Protein AF-A0A6L8NGF4-F1 (afdb_monomer_lite)

Sequence (65 aa):
MSDASDATGVRDGLTDVAGLRVGHAEVPGPGALSGTTVVLAPEGGAVAAVDVRGGGPGTRETDAL

Foldseek 3Di:
DDDPVVPAAPVSDPPSPDQKDKDWAFDDDPPGDDTDIDIDHHPVGDDDADDDDDPDDDDPPNVVD

pLDDT: mean 92.81, std 12.26, range [49.41, 98.69]

Structure (mmCIF, N/CA/C/O backbone):
data_AF-A0A6L8NGF4-F1
#
_entry.id   AF-A0A6L8NGF4-F1
#
loop_
_atom_site.group_PDB
_atom_site.id
_atom_site.type_symbol
_atom_site.label_atom_id
_atom_site.label_alt_id
_atom_site.label_comp_id
_atom_site.label_asym_id
_atom_site.label_entity_id
_atom_site.label_seq_id
_atom_site.pdbx_PDB_ins_code
_atom_site.Cartn_x
_atom_site.Cartn_y
_atom_site.Cartn_z
_atom_site.occupancy
_atom_site.B_iso_or_equiv
_atom_site.auth_seq_id
_atom_site.auth_comp_id
_atom_site.auth_asym_id
_atom_site.auth_atom_id
_atom_site.pdbx_PDB_model_num
ATOM 1 N N . MET A 1 1 ? -8.061 21.213 -27.482 1.00 49.41 1 MET A N 1
ATOM 2 C CA . MET A 1 1 ? -8.131 20.964 -26.031 1.00 49.41 1 MET A CA 1
ATOM 3 C C . MET A 1 1 ? -8.736 19.580 -25.889 1.00 49.41 1 MET A C 1
ATOM 5 O O . MET A 1 1 ? -9.947 19.457 -25.962 1.00 49.41 1 MET A O 1
ATOM 9 N N . SER A 1 2 ? -7.891 18.545 -25.931 1.00 55.59 2 SER A N 1
ATOM 10 C CA . SER A 1 2 ? -8.326 17.153 -25.773 1.00 55.59 2 SER A CA 1
ATOM 11 C C . SER A 1 2 ? -8.733 16.954 -24.321 1.00 55.59 2 SER A C 1
ATOM 13 O O . SER A 1 2 ? -7.986 17.352 -23.425 1.00 55.59 2 SER A O 1
ATOM 15 N N . ASP A 1 3 ? -9.925 16.416 -24.112 1.00 56.06 3 ASP A N 1
ATOM 16 C CA . ASP A 1 3 ? -10.464 16.167 -22.784 1.00 56.06 3 ASP A CA 1
ATOM 17 C C . ASP A 1 3 ? -9.617 15.093 -22.085 1.00 56.06 3 ASP A C 1
ATOM 19 O O . ASP A 1 3 ? -9.256 14.082 -22.690 1.00 56.06 3 ASP A O 1
ATOM 23 N N . ALA A 1 4 ? -9.242 15.329 -20.829 1.00 58.69 4 ALA A N 1
ATOM 24 C CA . ALA A 1 4 ? -8.325 14.472 -20.069 1.00 58.69 4 ALA A CA 1
ATOM 25 C C . ALA A 1 4 ? -8.931 13.097 -19.711 1.00 58.69 4 ALA A C 1
ATOM 27 O O . ALA A 1 4 ? -8.249 12.246 -19.145 1.00 58.69 4 ALA A O 1
ATOM 28 N N . SER A 1 5 ? -10.202 12.878 -20.053 1.00 57.91 5 SER A N 1
ATOM 29 C CA . SER A 1 5 ? -10.960 11.654 -19.797 1.00 57.91 5 SER A CA 1
ATOM 30 C C . SER A 1 5 ? -10.576 10.469 -20.689 1.00 57.91 5 SER A C 1
ATOM 32 O O . SER A 1 5 ? -10.983 9.354 -20.396 1.00 57.91 5 SER A O 1
ATOM 34 N N . ASP A 1 6 ? -9.809 10.678 -21.763 1.00 61.06 6 ASP A N 1
ATOM 35 C CA . ASP A 1 6 ? -9.453 9.617 -22.728 1.00 61.06 6 ASP A CA 1
ATOM 36 C C . ASP A 1 6 ? -8.237 8.765 -22.292 1.00 61.06 6 ASP A C 1
ATOM 38 O O . ASP A 1 6 ? -7.807 7.864 -23.011 1.00 61.06 6 ASP A O 1
ATOM 42 N N . ALA A 1 7 ? -7.650 9.061 -21.124 1.00 75.19 7 ALA A N 1
ATOM 43 C CA . ALA A 1 7 ? -6.417 8.437 -20.629 1.00 75.19 7 ALA A CA 1
ATOM 44 C C . ALA A 1 7 ? -6.595 7.564 -19.372 1.00 75.19 7 ALA A 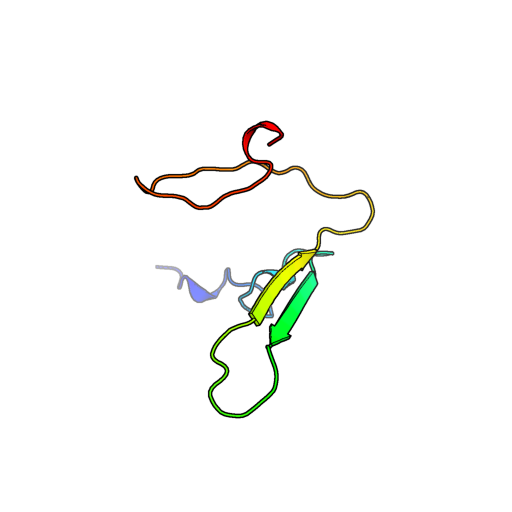C 1
ATOM 46 O O . ALA A 1 7 ? -5.616 6.976 -18.906 1.00 75.19 7 ALA A O 1
ATOM 47 N N . THR A 1 8 ? -7.798 7.479 -18.796 1.00 83.06 8 THR A N 1
ATOM 48 C CA . THR A 1 8 ? -8.049 6.642 -17.615 1.00 83.06 8 THR A CA 1
ATOM 49 C C . THR A 1 8 ? -8.296 5.187 -18.015 1.00 83.06 8 THR A C 1
ATOM 51 O O . THR A 1 8 ? -8.874 4.885 -19.060 1.00 83.06 8 THR A O 1
ATOM 54 N N . GLY A 1 9 ? -7.793 4.257 -17.200 1.00 83.81 9 GLY A N 1
ATOM 55 C CA . GLY A 1 9 ? -8.003 2.826 -17.411 1.00 83.81 9 GLY A CA 1
ATOM 56 C C . GLY A 1 9 ? -9.468 2.424 -17.216 1.00 83.81 9 GLY A C 1
ATOM 57 O O . GLY A 1 9 ? -10.289 3.196 -16.729 1.00 83.81 9 GLY A O 1
ATOM 58 N N . VAL A 1 10 ? -9.812 1.189 -17.588 1.00 91.75 10 VAL A N 1
ATOM 59 C CA . VAL A 1 10 ? -11.203 0.694 -17.583 1.00 91.75 10 VAL A CA 1
ATOM 60 C C . VAL A 1 10 ? -11.876 0.745 -16.204 1.00 91.75 10 VAL A C 1
ATOM 62 O O . VAL A 1 10 ? -13.101 0.843 -16.132 1.00 91.75 10 VAL A O 1
ATOM 65 N N . ARG A 1 11 ? -11.108 0.665 -15.111 1.00 93.00 11 ARG A N 1
ATOM 66 C CA . ARG A 1 11 ? -11.618 0.789 -13.736 1.00 93.00 11 ARG A CA 1
ATOM 67 C C . ARG A 1 11 ? -11.336 2.149 -13.114 1.00 93.00 11 ARG A C 1
ATOM 69 O O . ARG A 1 11 ? -11.784 2.363 -11.991 1.00 93.00 11 ARG A O 1
ATOM 76 N N . ASP A 1 12 ? -10.599 3.010 -13.811 1.00 94.94 12 ASP A N 1
ATOM 77 C CA . ASP A 1 12 ? -10.041 4.254 -13.288 1.00 94.94 12 ASP A CA 1
ATOM 78 C C . ASP A 1 12 ? -9.385 4.035 -11.911 1.00 94.94 12 ASP A C 1
ATOM 80 O O . ASP A 1 12 ? -9.712 4.673 -10.909 1.00 94.94 12 ASP A O 1
ATOM 84 N N . GLY A 1 13 ? -8.517 3.019 -11.821 1.00 95.06 13 GLY A N 1
ATOM 85 C CA . GLY A 1 13 ? -7.981 2.574 -10.536 1.00 95.06 13 GLY A CA 1
ATOM 86 C C . GLY A 1 13 ? -6.691 1.763 -10.614 1.00 95.06 13 GLY A C 1
ATOM 87 O O . GLY A 1 13 ? -6.234 1.354 -11.676 1.00 95.06 13 GLY A O 1
ATOM 88 N N . LEU A 1 14 ? -6.097 1.485 -9.445 1.00 96.31 14 LEU A N 1
ATOM 89 C CA . LEU A 1 14 ? -4.774 0.847 -9.342 1.00 96.31 14 LEU A CA 1
ATOM 90 C C . LEU A 1 14 ? -4.693 -0.524 -10.037 1.00 96.31 14 LEU A C 1
ATOM 92 O O . LEU A 1 14 ? -3.644 -0.904 -10.549 1.00 96.31 14 LEU A O 1
ATOM 96 N N . THR A 1 15 ? -5.802 -1.263 -10.069 1.00 97.00 15 THR A N 1
ATOM 97 C CA . THR A 1 15 ? -5.881 -2.600 -10.678 1.00 97.00 15 THR A CA 1
ATOM 98 C C . THR A 1 15 ? -5.990 -2.581 -12.204 1.00 97.00 15 THR A C 1
ATOM 100 O O . THR A 1 15 ? -6.020 -3.648 -12.817 1.00 97.00 15 THR A O 1
ATOM 103 N N . ASP A 1 16 ? -6.004 -1.403 -12.837 1.00 96.19 16 ASP A N 1
ATOM 104 C CA . ASP A 1 16 ? -5.804 -1.291 -14.286 1.00 96.19 16 ASP A CA 1
ATOM 105 C C . ASP A 1 16 ? -4.359 -1.626 -14.692 1.00 96.19 16 ASP A C 1
ATOM 107 O O . ASP A 1 16 ? -4.108 -2.023 -15.831 1.00 96.19 16 ASP A O 1
ATOM 111 N N . VAL A 1 17 ? -3.408 -1.557 -13.753 1.00 95.56 17 VAL A N 1
ATOM 112 C CA . VAL A 1 17 ? -2.067 -2.117 -13.936 1.00 95.56 17 VAL A CA 1
ATOM 113 C C . VAL A 1 17 ? -2.152 -3.641 -13.865 1.00 95.56 17 VAL A C 1
ATOM 115 O O . VAL A 1 17 ? -2.444 -4.224 -12.816 1.00 95.56 17 VAL A O 1
ATOM 118 N N . ALA A 1 18 ? -1.877 -4.297 -14.993 1.00 95.62 18 ALA A N 1
ATOM 119 C CA . ALA A 1 18 ? -1.987 -5.744 -15.122 1.00 95.62 18 ALA A CA 1
ATOM 120 C C . ALA A 1 18 ? -1.188 -6.489 -14.037 1.00 95.62 18 ALA A C 1
ATOM 122 O O . ALA A 1 18 ? 0.007 -6.266 -13.849 1.00 95.62 18 ALA A O 1
ATOM 123 N N . GLY A 1 19 ? -1.859 -7.406 -13.336 1.00 96.44 19 GLY A N 1
ATOM 124 C CA . GLY A 1 19 ? -1.250 -8.249 -12.307 1.00 96.44 19 GLY A CA 1
ATOM 125 C C . GLY A 1 19 ? -1.259 -7.664 -10.891 1.00 96.44 19 GLY A C 1
ATOM 126 O O . GLY A 1 19 ? -1.140 -8.447 -9.948 1.00 96.44 19 GLY A O 1
ATOM 127 N N . LEU A 1 20 ? -1.478 -6.353 -10.712 1.00 98.06 20 LEU A N 1
ATOM 128 C CA . LEU A 1 20 ? -1.728 -5.790 -9.381 1.00 98.06 20 LEU A CA 1
ATOM 129 C C . LEU A 1 20 ? -3.088 -6.239 -8.841 1.00 98.06 20 LEU A C 1
ATOM 131 O O . LEU A 1 20 ? -4.090 -6.292 -9.556 1.00 98.06 20 LEU A O 1
ATOM 135 N N . ARG A 1 21 ? -3.126 -6.531 -7.541 1.00 98.50 21 ARG A N 1
ATOM 136 C CA . ARG A 1 21 ? -4.346 -6.872 -6.799 1.00 98.50 21 ARG A CA 1
ATOM 137 C C . ARG A 1 21 ? -4.449 -5.999 -5.553 1.00 98.50 21 ARG A C 1
ATOM 139 O O . ARG A 1 21 ? -3.434 -5.619 -4.977 1.00 98.50 21 ARG A O 1
ATOM 146 N N . VAL A 1 22 ? -5.672 -5.710 -5.119 1.00 98.62 22 VAL A N 1
ATOM 147 C CA . VAL A 1 22 ? -5.943 -4.961 -3.884 1.00 98.62 22 VAL A CA 1
ATOM 148 C C . VAL A 1 22 ? -6.898 -5.775 -3.018 1.00 98.62 22 VAL A C 1
ATOM 150 O O . VAL A 1 22 ? -7.888 -6.301 -3.524 1.00 98.62 22 VAL A O 1
ATOM 153 N N . GLY A 1 23 ? -6.579 -5.911 -1.732 1.00 98.69 23 GLY A N 1
ATOM 154 C CA . GLY A 1 23 ? -7.409 -6.598 -0.745 1.00 98.69 23 GLY A CA 1
ATOM 155 C C . GLY A 1 23 ? -7.653 -5.725 0.480 1.00 98.69 23 GLY A C 1
ATOM 156 O O . GLY A 1 23 ? -6.760 -4.995 0.909 1.00 98.69 23 GLY A O 1
ATOM 157 N N . HIS A 1 24 ? -8.852 -5.829 1.049 1.00 98.62 24 HIS A N 1
ATOM 158 C CA . HIS A 1 24 ? -9.272 -5.088 2.235 1.00 98.62 24 HIS A CA 1
ATOM 159 C C . HIS A 1 24 ? -9.765 -6.064 3.304 1.00 98.62 24 HIS A C 1
ATOM 161 O O . HIS A 1 24 ? -10.444 -7.042 2.989 1.00 98.62 24 HIS A O 1
ATOM 167 N N . ALA A 1 25 ? -9.434 -5.788 4.561 1.00 98.50 25 ALA A N 1
ATOM 168 C CA . ALA A 1 25 ? -9.968 -6.491 5.719 1.00 98.50 25 ALA A CA 1
ATOM 169 C C . ALA A 1 25 ? -10.308 -5.479 6.812 1.00 98.50 25 ALA A C 1
ATOM 171 O O . ALA A 1 25 ? -9.512 -4.589 7.109 1.00 98.50 25 ALA A O 1
ATOM 172 N N . GLU A 1 26 ? -11.478 -5.622 7.417 1.00 98.19 26 GLU A N 1
ATOM 173 C CA . GLU A 1 26 ? -11.973 -4.732 8.466 1.00 98.19 26 GLU A CA 1
ATOM 174 C C . GLU A 1 26 ? -11.986 -5.463 9.807 1.00 98.19 26 GLU A C 1
ATOM 176 O O . GLU A 1 26 ? -12.198 -6.677 9.866 1.00 98.19 26 GLU A O 1
ATOM 181 N N . VAL A 1 27 ? -11.759 -4.728 10.897 1.00 98.19 27 VAL A N 1
ATOM 182 C CA . VAL A 1 27 ? -11.950 -5.268 12.245 1.00 98.19 27 VAL A CA 1
ATOM 183 C C . VAL A 1 27 ? -13.458 -5.382 12.493 1.00 98.19 27 VAL A C 1
ATOM 185 O O . VAL A 1 27 ? -14.148 -4.363 12.444 1.00 98.19 27 VAL A O 1
ATOM 188 N N . PRO A 1 28 ? -14.002 -6.582 12.760 1.00 96.50 28 PRO A N 1
ATOM 189 C CA . PRO A 1 28 ? -15.437 -6.747 12.925 1.00 96.50 28 PRO A CA 1
ATOM 190 C C . PRO A 1 28 ? -15.906 -6.296 14.314 1.00 96.50 28 PRO A C 1
ATOM 192 O O . PRO A 1 28 ? -15.183 -6.410 15.304 1.00 96.50 28 PRO A O 1
ATOM 195 N N . GLY A 1 29 ? -17.172 -5.889 14.399 1.00 96.62 29 GLY A N 1
ATOM 196 C CA . GLY A 1 29 ? -17.889 -5.692 15.659 1.00 96.62 29 GLY A CA 1
ATOM 197 C C . GLY A 1 29 ? -18.347 -4.251 15.920 1.00 96.62 29 GLY A C 1
ATOM 198 O O . GLY A 1 29 ? -17.913 -3.316 15.245 1.00 96.62 29 GLY A O 1
ATOM 199 N N . PRO A 1 30 ? -19.255 -4.052 16.893 1.00 96.00 30 PRO A N 1
ATOM 200 C CA . PRO A 1 30 ? -19.789 -2.731 17.210 1.00 96.00 30 PRO A CA 1
ATOM 201 C C . PRO A 1 30 ? -18.695 -1.760 17.670 1.00 96.00 30 PRO A C 1
ATOM 203 O O . PRO A 1 30 ? -17.927 -2.065 18.578 1.00 96.00 30 PRO A O 1
ATOM 206 N N . GLY A 1 31 ? -18.654 -0.573 17.060 1.00 95.62 31 GLY A N 1
ATOM 207 C CA . GLY A 1 31 ? -17.707 0.491 17.411 1.00 95.62 31 GLY A CA 1
ATOM 208 C C . GLY A 1 31 ? -16.295 0.331 16.836 1.00 95.62 31 GLY A C 1
ATOM 209 O O . GLY A 1 31 ? -15.463 1.210 17.058 1.00 95.62 31 GLY A O 1
ATOM 210 N N . ALA A 1 32 ? -16.010 -0.738 16.085 1.00 97.31 32 ALA A N 1
ATOM 211 C CA . ALA A 1 32 ? -14.749 -0.871 15.366 1.00 97.31 32 ALA A CA 1
ATOM 212 C C . ALA A 1 32 ? -14.688 0.112 14.182 1.00 97.31 32 ALA A C 1
ATOM 214 O O . ALA A 1 32 ? -15.626 0.211 13.396 1.00 97.31 32 ALA A O 1
ATOM 215 N N . LEU A 1 33 ? -13.572 0.836 14.063 1.00 96.88 33 LEU A N 1
ATOM 216 C CA . LEU A 1 33 ? -13.290 1.795 12.983 1.00 96.88 33 LEU A CA 1
ATOM 217 C C . LEU A 1 33 ? -11.845 1.620 12.494 1.00 96.88 33 LEU A C 1
ATOM 219 O O . LEU A 1 33 ? -11.055 2.562 12.455 1.00 96.88 33 LEU A O 1
ATOM 223 N N . SER A 1 34 ? -11.460 0.375 12.217 1.00 97.75 34 SER A N 1
ATOM 224 C CA . SER A 1 34 ? -10.097 0.023 11.819 1.00 97.75 34 SER A CA 1
ATOM 225 C C . SER A 1 34 ? -10.093 -1.156 10.849 1.00 97.75 34 SER A C 1
ATOM 227 O O . SER A 1 34 ? -11.071 -1.894 10.736 1.00 97.75 34 SER A O 1
ATOM 229 N N . GLY A 1 35 ? -8.979 -1.336 10.151 1.00 97.94 35 GLY A N 1
ATOM 230 C CA . GLY A 1 35 ? -8.801 -2.366 9.141 1.00 97.94 35 GLY A CA 1
ATOM 231 C C . GLY A 1 35 ? -7.418 -2.292 8.510 1.00 97.94 35 GLY A C 1
ATOM 232 O O . GLY A 1 35 ? -6.510 -1.625 9.006 1.00 97.94 35 GLY A O 1
ATOM 233 N N . THR A 1 36 ? -7.237 -2.998 7.404 1.00 98.69 36 THR A N 1
ATOM 234 C CA . THR A 1 36 ? -5.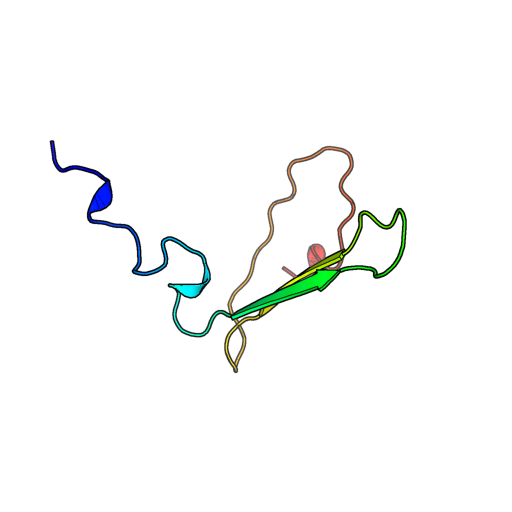993 -3.023 6.637 1.00 98.69 36 THR A CA 1
ATOM 235 C C . THR A 1 36 ? -6.309 -3.145 5.155 1.00 98.69 36 THR A C 1
ATOM 237 O O . THR A 1 36 ? -7.221 -3.865 4.752 1.00 98.69 36 THR A O 1
ATOM 240 N N . THR A 1 37 ? -5.530 -2.439 4.341 1.00 98.69 37 THR A N 1
ATOM 241 C CA . THR A 1 37 ? -5.519 -2.586 2.886 1.00 98.69 37 THR A CA 1
ATOM 242 C C . THR A 1 37 ? -4.148 -3.078 2.459 1.00 98.69 37 THR A C 1
ATOM 244 O O . THR A 1 37 ? -3.135 -2.585 2.950 1.00 98.69 37 THR A O 1
ATOM 247 N N . VAL A 1 38 ? -4.117 -4.036 1.538 1.00 98.69 38 VAL A N 1
ATOM 248 C CA . VAL A 1 38 ? -2.888 -4.558 0.942 1.00 98.69 38 VAL A CA 1
ATOM 249 C C . VAL A 1 38 ? -2.948 -4.363 -0.564 1.00 98.69 38 VAL A C 1
ATOM 251 O O . VAL A 1 38 ? -3.926 -4.750 -1.204 1.00 98.69 38 VAL A O 1
ATOM 254 N N . VAL A 1 39 ? -1.877 -3.804 -1.125 1.00 98.62 39 VAL A N 1
ATOM 255 C CA . VAL A 1 39 ? -1.590 -3.858 -2.561 1.00 98.62 39 VAL A CA 1
ATOM 256 C C . VAL A 1 39 ? -0.617 -5.008 -2.780 1.00 98.62 39 VAL A C 1
ATOM 258 O O . VAL A 1 39 ? 0.480 -5.013 -2.226 1.00 98.62 39 VAL A O 1
ATOM 261 N N . LEU A 1 40 ? -1.034 -5.999 -3.560 1.00 98.62 40 LEU A N 1
ATOM 262 C CA . LEU A 1 40 ? -0.256 -7.194 -3.848 1.00 98.62 40 LEU A CA 1
ATOM 263 C C . LEU A 1 40 ? 0.286 -7.121 -5.277 1.00 98.62 40 LEU A C 1
ATOM 265 O O . LEU A 1 40 ? -0.480 -7.018 -6.239 1.00 98.62 40 LEU A O 1
ATOM 269 N N . ALA A 1 41 ? 1.612 -7.186 -5.388 1.00 98.44 41 ALA A N 1
ATOM 270 C CA . ALA A 1 41 ? 2.317 -7.300 -6.656 1.00 98.44 41 ALA A CA 1
ATOM 271 C C . ALA A 1 41 ? 1.979 -8.625 -7.372 1.00 98.44 41 ALA A C 1
ATOM 273 O O . ALA A 1 41 ? 1.587 -9.596 -6.713 1.00 98.44 41 ALA A O 1
ATOM 274 N N . PRO A 1 42 ? 2.144 -8.694 -8.705 1.00 98.19 42 PRO A N 1
ATOM 275 C CA . PRO A 1 42 ? 2.063 -9.961 -9.420 1.00 98.19 42 PRO A CA 1
ATOM 276 C C . PRO A 1 42 ? 3.095 -10.975 -8.904 1.00 98.19 42 PRO A C 1
ATOM 278 O O . PRO A 1 42 ? 4.042 -10.646 -8.183 1.00 98.19 42 PRO A O 1
ATOM 281 N N . GLU A 1 43 ? 2.922 -12.232 -9.305 1.00 96.81 43 GLU A N 1
ATOM 282 C CA . GLU A 1 43 ? 3.932 -13.268 -9.086 1.00 96.81 43 GLU A CA 1
ATOM 283 C C . GLU A 1 43 ? 5.285 -12.828 -9.671 1.00 96.81 43 GLU A C 1
ATOM 285 O O . GLU A 1 43 ? 5.345 -12.258 -10.759 1.00 96.81 43 GLU A O 1
ATOM 290 N N . GLY A 1 44 ? 6.371 -13.060 -8.927 1.00 97.19 44 GLY A N 1
ATOM 291 C CA . GLY A 1 44 ? 7.700 -12.516 -9.246 1.00 97.19 44 GLY A CA 1
ATOM 292 C C . GLY A 1 44 ? 7.985 -11.134 -8.640 1.00 97.19 44 GLY A C 1
ATOM 293 O O . GLY A 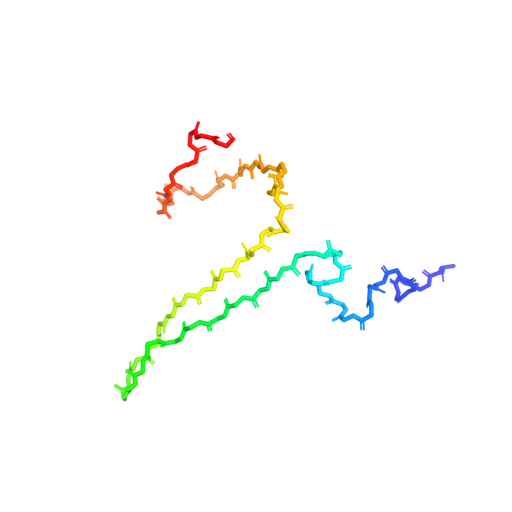1 44 ? 9.136 -10.706 -8.639 1.00 97.19 44 GLY A O 1
ATOM 294 N N . GLY A 1 45 ? 6.981 -10.479 -8.050 1.00 97.69 45 GLY A N 1
ATOM 295 C CA . GLY A 1 45 ? 7.128 -9.208 -7.346 1.00 97.69 45 GLY A CA 1
ATOM 296 C C . GLY A 1 45 ? 7.079 -7.987 -8.265 1.00 97.69 45 GLY A C 1
ATO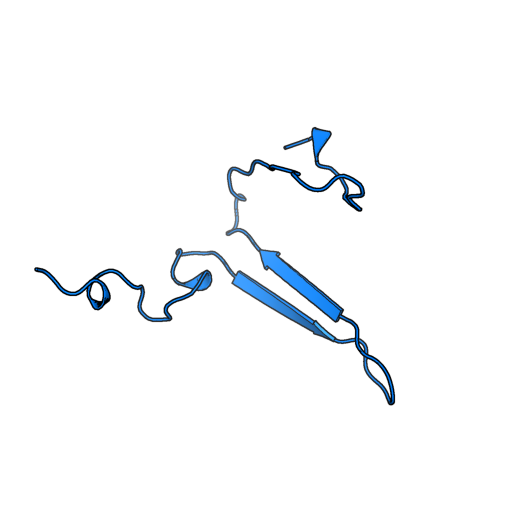M 297 O O . GLY A 1 45 ? 6.684 -8.056 -9.427 1.00 97.69 45 GLY A O 1
ATOM 298 N N . ALA A 1 46 ? 7.458 -6.839 -7.711 1.00 97.94 46 ALA A N 1
ATOM 299 C CA . ALA A 1 46 ? 7.574 -5.573 -8.423 1.00 97.94 46 ALA A CA 1
ATOM 300 C C . ALA A 1 46 ? 8.769 -4.793 -7.869 1.00 97.94 46 ALA A C 1
ATOM 302 O O . ALA A 1 46 ? 9.125 -4.947 -6.700 1.00 97.94 46 ALA A O 1
ATOM 303 N N . VAL A 1 47 ? 9.368 -3.938 -8.697 1.00 98.38 47 VAL A N 1
ATOM 304 C CA . VAL A 1 47 ? 10.326 -2.941 -8.208 1.00 98.38 47 VAL A CA 1
ATOM 305 C C . VAL A 1 47 ? 9.560 -1.930 -7.357 1.00 98.38 47 VAL A C 1
ATOM 307 O O . VAL A 1 47 ? 8.513 -1.437 -7.779 1.00 98.38 47 VAL A O 1
ATOM 310 N N . ALA A 1 48 ? 10.078 -1.633 -6.169 1.00 98.12 48 ALA A N 1
ATOM 311 C CA . ALA A 1 48 ? 9.466 -0.721 -5.215 1.00 98.12 48 ALA A CA 1
ATOM 312 C C . ALA A 1 48 ? 10.494 0.301 -4.720 1.00 98.12 48 ALA A C 1
ATOM 314 O O . ALA A 1 48 ? 11.690 0.036 -4.753 1.00 98.12 48 ALA A O 1
ATOM 315 N N . ALA A 1 49 ? 9.995 1.456 -4.292 1.00 98.44 49 ALA A N 1
ATOM 316 C CA . ALA A 1 49 ? 10.735 2.514 -3.614 1.00 98.44 49 ALA A CA 1
ATOM 317 C C . ALA A 1 49 ? 9.764 3.252 -2.675 1.00 98.44 49 ALA A C 1
ATOM 319 O O . ALA A 1 49 ? 8.542 3.102 -2.808 1.00 98.44 49 ALA A O 1
ATOM 320 N N . VAL A 1 50 ? 10.280 4.063 -1.747 1.00 98.31 50 VAL A N 1
ATOM 321 C CA . VAL A 1 50 ? 9.458 4.794 -0.769 1.00 98.31 50 VAL A CA 1
ATOM 322 C C . VAL A 1 50 ? 9.917 6.242 -0.571 1.00 98.31 50 VAL A C 1
ATOM 324 O O . VAL A 1 50 ? 11.106 6.538 -0.581 1.00 98.31 50 VAL A O 1
ATOM 327 N N . ASP A 1 51 ? 8.955 7.146 -0.362 1.00 98.38 51 ASP A N 1
ATOM 328 C CA . ASP A 1 51 ? 9.176 8.541 0.040 1.00 98.38 51 ASP A CA 1
ATOM 329 C C . ASP A 1 51 ? 8.290 8.866 1.258 1.00 98.38 51 ASP A C 1
ATOM 331 O O . ASP A 1 51 ? 7.060 8.757 1.200 1.00 98.38 51 ASP A O 1
ATOM 335 N N . VAL A 1 52 ? 8.915 9.249 2.376 1.00 98.19 52 VAL A N 1
ATOM 336 C CA . VAL A 1 52 ? 8.250 9.588 3.642 1.00 98.19 52 VAL A CA 1
ATOM 337 C C . VAL A 1 52 ? 8.445 11.072 3.930 1.00 98.19 52 VAL A C 1
ATOM 339 O O . VAL A 1 52 ? 9.531 11.513 4.289 1.00 98.19 52 VAL A O 1
ATOM 342 N N . ARG A 1 53 ? 7.367 11.853 3.812 1.00 98.19 53 ARG A N 1
ATOM 343 C CA . ARG A 1 53 ? 7.449 13.327 3.856 1.00 98.19 53 ARG A CA 1
ATOM 344 C C . ARG A 1 53 ? 6.955 13.978 5.149 1.00 98.19 53 ARG A C 1
ATOM 346 O O . ARG A 1 53 ? 7.209 15.157 5.374 1.00 98.19 53 ARG A O 1
ATOM 353 N N . GLY A 1 54 ? 6.207 13.252 5.979 1.00 97.12 54 GLY A N 1
ATOM 354 C CA . GLY A 1 54 ? 5.682 13.766 7.250 1.00 97.12 54 GLY A CA 1
ATOM 355 C C . GLY A 1 54 ? 6.711 13.702 8.384 1.00 97.12 54 GLY A C 1
ATOM 356 O O . GLY A 1 54 ? 7.576 12.836 8.379 1.00 97.12 54 GLY A O 1
ATOM 357 N N . GLY A 1 55 ? 6.590 14.582 9.386 1.00 98.19 55 GLY A N 1
ATOM 358 C CA . GLY A 1 55 ? 7.549 14.679 10.502 1.00 98.19 55 GLY A CA 1
ATOM 359 C C . GLY A 1 55 ? 7.380 13.662 11.644 1.00 98.19 55 GLY A C 1
ATOM 360 O O . GLY A 1 55 ? 8.249 13.578 12.503 1.00 98.19 55 GLY A O 1
ATOM 361 N N . GLY A 1 56 ? 6.283 12.898 11.676 1.00 98.06 56 GLY A N 1
ATOM 362 C CA . GLY A 1 56 ? 6.034 11.848 12.678 1.00 98.06 56 GLY A CA 1
ATOM 363 C C . GLY A 1 56 ? 5.486 10.560 12.056 1.00 98.06 56 GLY A C 1
ATOM 364 O O . GLY A 1 56 ? 4.343 10.205 12.342 1.00 98.06 56 GLY A O 1
ATOM 365 N N . PRO A 1 57 ? 6.232 9.899 11.150 1.00 98.19 57 PRO A N 1
ATOM 366 C CA . PRO A 1 57 ? 5.745 8.726 10.434 1.00 98.19 57 PRO A CA 1
ATOM 367 C C . PRO A 1 57 ? 5.810 7.454 11.295 1.00 98.19 57 PRO A C 1
ATOM 369 O O . PRO A 1 57 ? 6.755 7.250 12.052 1.00 98.19 57 PRO A O 1
ATOM 372 N N . GLY A 1 58 ? 4.834 6.559 11.123 1.00 98.00 58 GLY A N 1
ATOM 373 C CA . GLY A 1 58 ? 4.890 5.175 11.603 1.00 98.00 58 GLY A CA 1
ATOM 374 C C . GLY A 1 58 ? 5.055 4.236 10.414 1.00 98.00 58 GLY A C 1
ATOM 375 O O . GLY A 1 58 ? 4.094 3.995 9.689 1.00 98.00 58 GLY A O 1
ATOM 376 N N . THR A 1 59 ? 6.272 3.754 10.172 1.00 97.56 59 THR A N 1
ATOM 377 C CA . THR A 1 59 ? 6.611 2.932 9.000 1.00 97.56 59 THR A CA 1
ATOM 378 C C . THR A 1 59 ? 7.415 1.701 9.406 1.00 97.56 59 THR A C 1
ATOM 380 O O . THR A 1 59 ? 7.886 1.592 10.538 1.00 97.56 59 THR A O 1
ATOM 383 N N . ARG A 1 60 ? 7.535 0.741 8.488 1.00 97.81 60 ARG A N 1
ATOM 384 C CA . ARG A 1 60 ? 8.318 -0.483 8.665 1.00 97.81 60 ARG A CA 1
ATOM 385 C C . ARG A 1 60 ? 9.005 -0.826 7.342 1.00 97.81 60 ARG A C 1
ATOM 387 O O . ARG A 1 60 ? 8.391 -0.643 6.297 1.00 97.81 60 ARG A O 1
ATOM 394 N N . GLU A 1 61 ? 10.227 -1.356 7.409 1.00 98.38 61 GLU A N 1
ATOM 395 C CA . GLU A 1 61 ? 11.037 -1.831 6.267 1.00 98.38 61 GLU A CA 1
ATOM 396 C C . GLU A 1 61 ? 11.422 -0.764 5.224 1.00 98.38 61 GLU A C 1
ATOM 398 O O . GLU A 1 61 ? 11.881 -1.114 4.142 1.00 98.38 61 GLU A O 1
ATOM 403 N N . THR A 1 62 ? 11.277 0.533 5.513 1.00 97.88 62 THR A N 1
ATOM 404 C CA . THR A 1 62 ? 11.587 1.582 4.524 1.00 97.88 62 THR A CA 1
ATOM 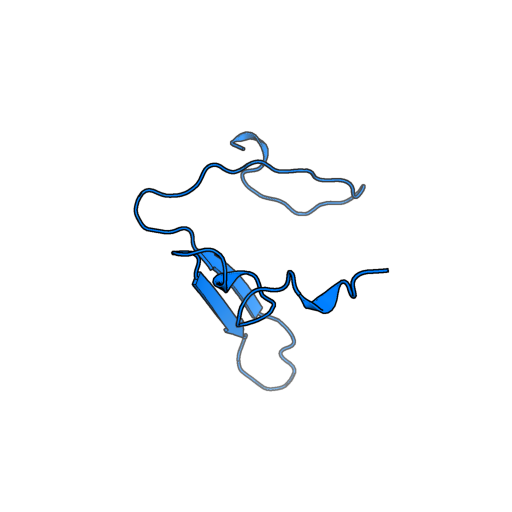405 C C . THR A 1 62 ? 13.058 1.620 4.127 1.00 97.88 62 THR A C 1
ATOM 407 O O . THR A 1 62 ? 13.350 1.965 2.994 1.00 9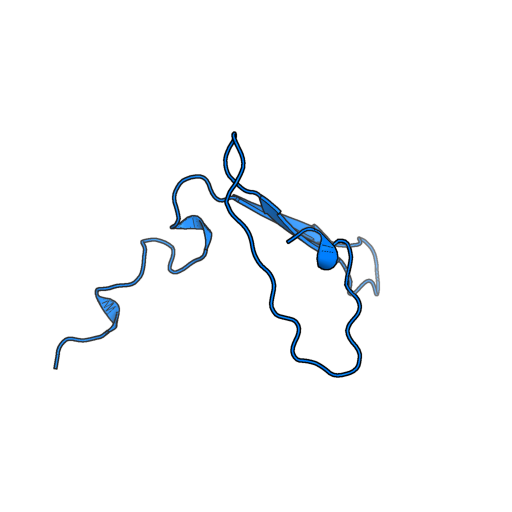7.88 62 THR A O 1
ATOM 410 N N . ASP A 1 63 ? 13.972 1.228 5.020 1.00 97.12 63 ASP A N 1
ATOM 411 C CA . ASP A 1 63 ? 15.414 1.178 4.732 1.00 97.12 63 ASP A CA 1
ATOM 412 C C . ASP A 1 63 ? 15.791 0.096 3.701 1.00 97.12 63 ASP A C 1
ATOM 414 O O . ASP A 1 63 ? 16.899 0.109 3.168 1.00 97.12 63 ASP A O 1
ATOM 418 N N . ALA A 1 64 ? 14.897 -0.865 3.444 1.00 97.19 64 ALA A N 1
ATOM 419 C CA . ALA A 1 64 ? 15.101 -1.939 2.473 1.00 97.19 64 ALA A CA 1
ATOM 420 C C . ALA A 1 64 ? 14.592 -1.591 1.060 1.00 97.19 64 ALA A C 1
ATOM 422 O O . ALA A 1 64 ? 14.717 -2.426 0.159 1.00 97.19 64 ALA A O 1
ATOM 423 N N . LEU A 1 65 ? 13.983 -0.411 0.888 1.00 95.06 65 LEU A N 1
ATOM 424 C CA . LEU A 1 65 ? 13.329 0.050 -0.341 1.00 95.06 65 LEU A CA 1
ATOM 425 C C . LEU A 1 65 ? 14.121 1.151 -1.054 1.00 95.06 65 LEU A C 1
ATOM 427 O O . LEU A 1 65 ? 14.874 1.891 -0.388 1.00 95.06 65 LEU A O 1
#

Radius of gyration: 16.76 Å; chains: 1; bounding box: 35×34×43 Å

Secondary structure (DSSP, 8-state):
---GGGGS-TTSSGGGSTT-EEEEEE--STT---EEEEEEPPTT---------SSS---SSGGG-